Protein AF-A0A833PMU2-F1 (afdb_monomer_lite)

Structure (mmCIF, N/CA/C/O backbone):
data_AF-A0A833PMU2-F1
#
_entry.id   AF-A0A833PMU2-F1
#
loop_
_atom_site.group_PDB
_atom_site.id
_atom_site.type_symbol
_atom_site.label_atom_id
_atom_site.label_alt_id
_atom_site.label_comp_id
_atom_site.label_asym_id
_atom_site.label_entity_id
_atom_site.label_seq_id
_atom_site.pdbx_PDB_ins_code
_atom_site.Cartn_x
_atom_site.Cartn_y
_atom_site.Cartn_z
_atom_site.occupancy
_atom_site.B_iso_or_equiv
_atom_site.auth_seq_id
_atom_site.auth_comp_id
_atom_site.auth_asym_id
_atom_site.auth_atom_id
_atom_site.pdbx_PDB_model_num
ATOM 1 N N . MET A 1 1 ? 7.280 6.813 3.972 1.00 73.69 1 MET A N 1
ATOM 2 C CA . MET A 1 1 ? 6.012 7.269 3.384 1.00 73.69 1 MET A CA 1
ATOM 3 C C . MET A 1 1 ? 6.283 7.619 1.931 1.00 73.69 1 MET A C 1
ATOM 5 O O . MET A 1 1 ? 6.139 8.766 1.550 1.00 73.69 1 MET A O 1
ATOM 9 N N . ASP A 1 2 ? 6.790 6.662 1.159 1.00 91.69 2 ASP A N 1
ATOM 10 C CA . ASP A 1 2 ? 7.137 6.887 -0.248 1.00 91.69 2 ASP A CA 1
ATOM 11 C C . ASP A 1 2 ? 6.598 5.686 -1.021 1.00 91.69 2 ASP A C 1
ATOM 13 O O . ASP A 1 2 ? 7.217 4.618 -1.035 1.00 91.69 2 ASP A O 1
ATOM 17 N N . TYR A 1 3 ? 5.347 5.815 -1.460 1.00 96.31 3 TYR A N 1
ATOM 18 C CA . TYR A 1 3 ? 4.598 4.792 -2.178 1.00 96.31 3 TYR A CA 1
ATOM 19 C C . TYR A 1 3 ? 3.534 5.431 -3.066 1.00 96.31 3 TYR A C 1
ATOM 21 O O . TYR A 1 3 ? 3.005 6.495 -2.744 1.00 96.31 3 TYR A O 1
ATOM 29 N N . GLU A 1 4 ? 3.182 4.734 -4.136 1.00 96.44 4 GLU A N 1
ATOM 30 C CA . GLU A 1 4 ? 2.000 4.996 -4.948 1.00 96.44 4 GLU A CA 1
ATOM 31 C C . GLU A 1 4 ? 1.054 3.793 -4.906 1.00 96.44 4 GLU A C 1
ATOM 33 O O . GLU A 1 4 ? 1.448 2.680 -4.535 1.00 96.44 4 GLU A O 1
ATOM 38 N N . LEU A 1 5 ? -0.209 4.047 -5.244 1.00 96.62 5 LEU A N 1
ATOM 39 C CA . LEU A 1 5 ? -1.251 3.033 -5.313 1.00 96.62 5 LEU A CA 1
ATOM 40 C C . LEU A 1 5 ? -1.667 2.823 -6.764 1.00 96.62 5 LEU A C 1
ATOM 42 O O . LEU A 1 5 ? -1.677 3.763 -7.558 1.00 96.62 5 LEU A O 1
ATOM 46 N N . THR A 1 6 ? -2.032 1.589 -7.080 1.00 96.44 6 THR A N 1
ATOM 47 C CA . THR A 1 6 ? -2.628 1.212 -8.365 1.00 96.44 6 THR A CA 1
ATOM 48 C C . THR A 1 6 ? -3.955 0.516 -8.120 1.00 96.44 6 THR A C 1
ATOM 50 O O . THR A 1 6 ? -4.093 -0.253 -7.168 1.00 96.44 6 THR A O 1
ATOM 53 N N . ALA A 1 7 ? -4.953 0.790 -8.952 1.00 96.00 7 ALA A N 1
ATOM 54 C CA . ALA A 1 7 ? -6.223 0.076 -8.899 1.00 96.00 7 ALA A CA 1
ATOM 55 C C . ALA A 1 7 ? -6.104 -1.310 -9.552 1.00 96.00 7 ALA A C 1
ATOM 57 O O . ALA A 1 7 ? -5.203 -1.573 -10.342 1.00 96.00 7 ALA A O 1
ATOM 58 N N . ARG A 1 8 ? -7.072 -2.195 -9.292 1.00 93.25 8 ARG A N 1
ATOM 59 C CA . ARG A 1 8 ? -7.131 -3.558 -9.858 1.00 93.25 8 ARG A CA 1
ATOM 60 C C . ARG A 1 8 ? -6.896 -3.642 -11.373 1.00 93.25 8 ARG A C 1
ATOM 62 O O . ARG A 1 8 ? -6.370 -4.641 -11.851 1.00 93.25 8 ARG A O 1
ATOM 69 N N . SER A 1 9 ? -7.374 -2.656 -12.128 1.00 94.44 9 SER A N 1
ATOM 70 C CA . SER A 1 9 ? -7.269 -2.612 -13.592 1.00 94.44 9 SER A CA 1
ATOM 71 C C . SER A 1 9 ? -6.012 -1.905 -14.097 1.00 94.44 9 SER A C 1
ATOM 73 O O . SER A 1 9 ? -5.834 -1.784 -15.306 1.00 94.44 9 SER A O 1
ATOM 75 N N . GLU A 1 10 ? -5.168 -1.406 -13.200 1.00 94.56 10 GLU A N 1
ATOM 76 C CA . GLU A 1 10 ? -3.942 -0.701 -13.543 1.00 94.56 10 GLU A CA 1
ATOM 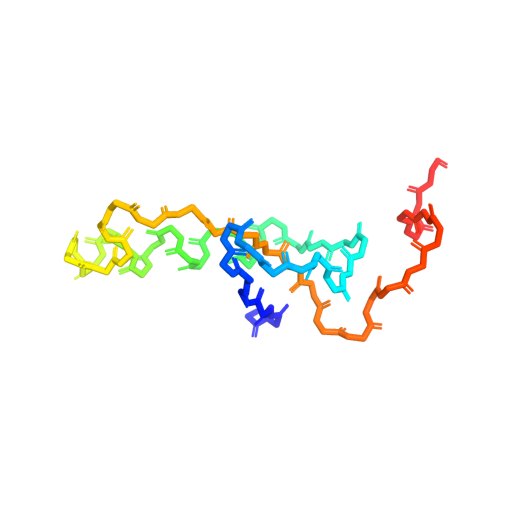77 C C . GLU A 1 10 ? -2.739 -1.644 -13.435 1.00 94.56 10 GLU A C 1
ATOM 79 O O . GLU A 1 10 ? -2.681 -2.482 -12.530 1.00 94.56 10 GLU A O 1
ATOM 84 N N . PRO A 1 11 ? -1.763 -1.533 -14.350 1.00 92.81 11 PRO A N 1
ATOM 85 C CA . PRO A 1 11 ? -0.522 -2.274 -14.219 1.00 92.81 11 PRO A CA 1
ATOM 86 C C . PRO A 1 11 ? 0.237 -1.805 -12.977 1.00 92.81 11 PRO A C 1
ATOM 88 O O . PRO A 1 11 ? 0.246 -0.620 -12.638 1.00 92.81 11 PRO A O 1
ATOM 91 N N . PHE A 1 12 ? 0.906 -2.748 -12.323 1.00 91.25 12 PHE A N 1
ATOM 92 C CA . PHE A 1 12 ? 1.811 -2.454 -11.221 1.00 91.25 12 PHE A CA 1
ATOM 93 C C . PHE A 1 12 ? 3.019 -1.656 -11.739 1.00 91.25 12 PHE A C 1
ATOM 95 O O . PHE A 1 12 ? 3.489 -1.911 -12.846 1.00 91.25 12 PHE A O 1
ATOM 102 N N . LYS A 1 13 ? 3.511 -0.692 -10.953 1.00 92.25 13 LYS A N 1
ATOM 103 C CA . LYS A 1 13 ? 4.505 0.305 -11.404 1.00 92.25 13 LYS A CA 1
ATOM 104 C C . LYS A 1 13 ? 5.863 0.201 -10.706 1.00 92.25 13 LYS A C 1
ATOM 106 O O . LYS A 1 13 ? 6.717 1.069 -10.862 1.00 92.25 13 LYS A O 1
ATOM 111 N N . GLY A 1 14 ? 6.067 -0.825 -9.886 1.00 92.81 14 GLY A N 1
ATOM 112 C CA . GLY A 1 14 ? 7.325 -0.989 -9.172 1.00 92.81 14 GLY A CA 1
ATOM 113 C C . GLY A 1 14 ? 7.472 -2.340 -8.501 1.00 92.81 14 GLY A C 1
ATOM 114 O O . GLY A 1 14 ? 6.493 -2.990 -8.159 1.00 92.81 14 GLY A O 1
ATOM 115 N N . THR A 1 15 ? 8.705 -2.757 -8.258 1.00 93.44 15 THR A N 1
ATOM 116 C CA . THR A 1 15 ? 9.000 -4.136 -7.836 1.00 93.44 15 THR A CA 1
ATOM 117 C C . THR A 1 15 ? 9.291 -4.238 -6.340 1.00 93.44 15 THR A C 1
ATOM 119 O O . THR A 1 15 ? 9.435 -5.328 -5.783 1.00 93.44 15 THR A O 1
ATOM 122 N N . VAL A 1 16 ? 9.353 -3.098 -5.643 1.00 93.75 16 VAL A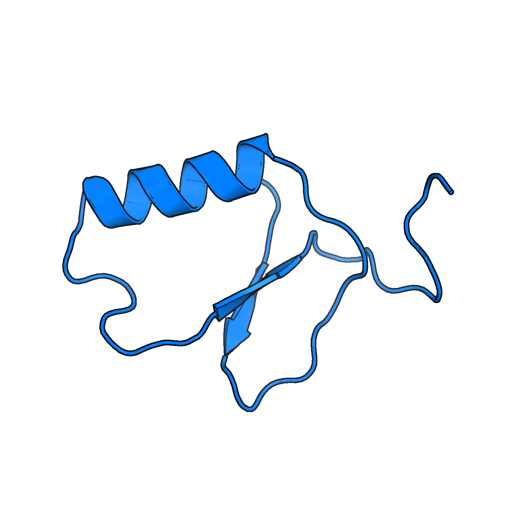 N 1
ATOM 123 C CA . VAL A 1 16 ? 9.603 -3.049 -4.202 1.00 93.75 16 VAL A CA 1
ATOM 124 C C . VAL A 1 16 ? 8.710 -2.051 -3.476 1.00 93.75 16 VAL A C 1
ATOM 126 O O . VAL A 1 16 ? 8.290 -1.028 -4.008 1.00 93.75 16 VAL A O 1
ATOM 129 N N . VAL A 1 17 ? 8.490 -2.314 -2.189 1.00 95.88 17 VAL A N 1
ATOM 130 C CA . VAL A 1 17 ? 7.900 -1.367 -1.240 1.00 95.88 17 VAL A CA 1
ATOM 131 C C . VAL A 1 17 ? 8.447 -1.642 0.161 1.00 95.88 17 VAL A C 1
ATOM 133 O O . VAL A 1 17 ? 8.774 -2.775 0.515 1.00 95.88 17 VAL A O 1
ATOM 136 N N . SER A 1 18 ? 8.572 -0.603 0.987 1.00 95.69 18 SER A N 1
ATOM 137 C CA . SER A 1 18 ? 8.997 -0.770 2.382 1.00 95.69 18 SER A CA 1
ATOM 138 C C . SER A 1 18 ? 7.828 -1.184 3.281 1.00 95.69 18 SER A C 1
ATOM 140 O O . SER A 1 18 ? 6.740 -0.615 3.201 1.00 95.69 18 SER A O 1
ATOM 142 N N . ARG A 1 19 ? 8.069 -2.092 4.240 1.00 95.94 19 ARG A N 1
ATOM 143 C CA . ARG A 1 19 ? 7.060 -2.499 5.245 1.00 95.94 19 ARG A CA 1
ATOM 144 C C . ARG A 1 19 ? 6.509 -1.319 6.051 1.00 95.94 19 ARG A C 1
ATOM 146 O O . ARG A 1 19 ? 5.331 -1.295 6.385 1.00 95.94 19 ARG A O 1
ATOM 153 N N . LYS A 1 20 ? 7.347 -0.310 6.320 1.00 97.06 20 LYS A N 1
ATOM 154 C CA . LYS A 1 20 ? 6.931 0.936 6.982 1.00 97.06 20 LYS A CA 1
ATOM 155 C C . LYS A 1 20 ? 5.876 1.695 6.171 1.00 97.06 20 LYS A C 1
ATOM 157 O O . LYS A 1 20 ? 4.983 2.288 6.759 1.00 97.06 20 LYS A O 1
ATOM 162 N N . SER A 1 21 ? 5.979 1.680 4.843 1.00 97.06 21 SER A N 1
ATOM 163 C CA . SER A 1 21 ? 4.992 2.329 3.977 1.00 97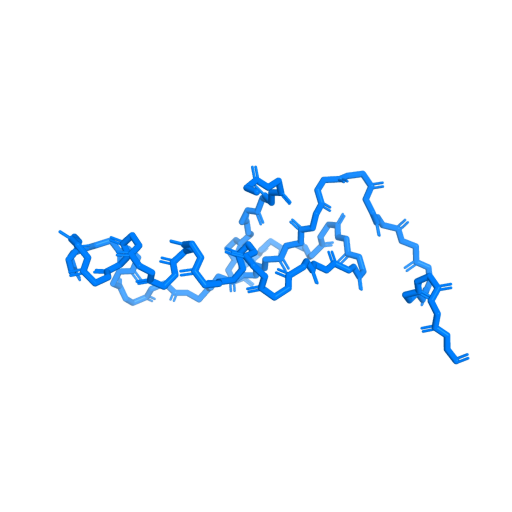.06 21 SER A CA 1
ATOM 164 C C . SER A 1 21 ? 3.674 1.559 3.976 1.00 97.06 21 SER A C 1
ATOM 166 O O . SER A 1 21 ? 2.631 2.178 4.136 1.00 97.06 21 SER A O 1
ATOM 168 N N . VAL A 1 22 ? 3.717 0.222 3.927 1.00 97.31 22 VAL A N 1
ATOM 169 C CA . VAL A 1 22 ? 2.515 -0.622 4.079 1.00 97.31 22 VAL A CA 1
ATOM 170 C C . VAL A 1 22 ? 1.804 -0.339 5.407 1.00 97.31 22 VAL A C 1
ATOM 172 O O . VAL A 1 22 ? 0.594 -0.131 5.432 1.00 97.31 22 VAL A O 1
ATOM 175 N N . ALA A 1 23 ? 2.557 -0.265 6.509 1.00 98.12 23 ALA A N 1
ATOM 176 C CA . ALA A 1 23 ? 2.002 0.055 7.822 1.00 98.12 23 ALA A CA 1
ATOM 177 C C . ALA A 1 23 ? 1.323 1.435 7.856 1.00 98.12 23 ALA A C 1
ATOM 179 O O . ALA A 1 23 ? 0.273 1.579 8.471 1.00 98.12 23 ALA A O 1
ATOM 180 N N . ASP A 1 24 ? 1.882 2.436 7.173 1.00 98.06 24 ASP A N 1
ATOM 181 C CA . ASP A 1 24 ? 1.256 3.756 7.056 1.00 98.06 24 ASP A CA 1
ATOM 182 C C . ASP A 1 24 ? -0.098 3.712 6.341 1.00 98.06 24 ASP A C 1
ATOM 184 O O . ASP A 1 24 ? -1.057 4.299 6.838 1.00 98.06 24 ASP A O 1
ATOM 188 N N . LEU A 1 25 ? -0.212 2.981 5.226 1.00 97.31 25 LEU A N 1
ATOM 189 C CA . LEU A 1 25 ? -1.494 2.813 4.535 1.00 97.31 25 LEU A CA 1
ATOM 190 C C . LEU A 1 25 ? -2.531 2.125 5.435 1.00 97.31 25 LEU A C 1
ATOM 192 O O . LEU A 1 25 ? -3.670 2.578 5.525 1.00 97.31 25 LEU A O 1
ATOM 196 N N . ILE A 1 26 ? -2.125 1.075 6.155 1.00 97.56 26 ILE A N 1
ATOM 197 C CA . ILE A 1 26 ? -2.996 0.371 7.107 1.00 97.56 26 ILE A CA 1
ATOM 198 C C . ILE A 1 26 ? -3.482 1.325 8.204 1.00 97.56 26 ILE A C 1
ATOM 200 O O . ILE A 1 26 ? -4.676 1.373 8.492 1.00 97.56 26 ILE A O 1
ATOM 204 N N . LEU A 1 27 ? -2.582 2.114 8.796 1.00 98.19 27 LEU A N 1
ATOM 205 C CA . LEU A 1 27 ? -2.943 3.084 9.831 1.00 98.19 27 LEU A CA 1
ATOM 206 C C . LEU A 1 27 ? -3.894 4.166 9.302 1.00 98.19 27 LEU A C 1
ATOM 208 O O . LEU A 1 27 ? -4.810 4.557 10.022 1.00 98.19 27 LEU A O 1
ATOM 212 N N . LYS A 1 28 ? -3.736 4.607 8.047 1.00 97.56 28 LYS A N 1
ATOM 213 C CA . LYS A 1 28 ? -4.671 5.538 7.393 1.00 97.56 28 LYS A CA 1
ATOM 214 C C . LYS A 1 28 ? -6.067 4.939 7.234 1.00 97.56 28 LYS A C 1
ATOM 216 O O . LYS A 1 28 ? -7.041 5.613 7.553 1.00 97.56 28 LYS A O 1
ATOM 221 N N . VAL A 1 29 ? -6.174 3.677 6.811 1.00 97.75 29 VAL A N 1
ATOM 222 C CA . VAL A 1 29 ? -7.469 2.977 6.709 1.00 97.75 29 VAL A CA 1
ATOM 223 C C . VAL A 1 29 ? -8.097 2.778 8.090 1.00 97.75 29 VAL A C 1
ATOM 225 O O . VAL A 1 29 ? -9.286 3.021 8.256 1.00 97.75 29 VAL A O 1
ATOM 228 N N . ILE A 1 30 ? -7.314 2.422 9.113 1.00 98.00 30 ILE A N 1
ATOM 229 C CA . ILE A 1 30 ? -7.814 2.323 10.497 1.00 98.00 30 ILE A CA 1
ATOM 230 C C . ILE A 1 30 ? -8.345 3.678 10.988 1.00 98.00 30 ILE A C 1
ATOM 232 O O . ILE A 1 30 ? -9.417 3.739 11.588 1.00 98.00 30 ILE A O 1
ATOM 236 N N . ALA A 1 31 ? -7.614 4.765 10.727 1.00 98.38 31 ALA A N 1
ATOM 237 C CA . ALA A 1 31 ? -8.012 6.115 11.119 1.00 98.38 31 ALA A CA 1
ATOM 238 C C . ALA A 1 31 ? -9.210 6.650 10.315 1.00 98.38 31 ALA A C 1
ATOM 240 O O . ALA A 1 31 ? -9.899 7.565 10.761 1.00 98.38 31 ALA A O 1
ATOM 241 N N . SER A 1 32 ? -9.461 6.117 9.119 1.00 98.06 32 SER A N 1
ATOM 242 C CA . SER A 1 32 ? -10.566 6.513 8.243 1.00 98.06 32 SER A CA 1
ATOM 243 C C . SER A 1 32 ? -11.145 5.282 7.535 1.00 98.06 32 SER A C 1
ATOM 245 O O . SER A 1 32 ? -10.838 5.049 6.365 1.00 98.06 32 SER A O 1
ATOM 247 N N . PRO A 1 33 ? -12.016 4.504 8.214 1.00 96.31 33 PRO A N 1
ATOM 248 C CA . PRO A 1 33 ? -12.476 3.191 7.739 1.00 96.31 33 PRO A CA 1
ATOM 249 C C . PRO A 1 33 ? -13.240 3.190 6.410 1.00 96.31 33 PRO A C 1
ATOM 251 O O . PRO A 1 33 ? -13.433 2.133 5.820 1.00 96.31 33 PRO A O 1
ATOM 254 N N . GLY A 1 34 ? -13.699 4.356 5.944 1.00 97.38 34 GLY A N 1
ATOM 255 C CA . GLY A 1 34 ? -14.339 4.512 4.636 1.00 97.38 34 GLY A CA 1
ATOM 256 C C . GLY A 1 34 ? -13.362 4.586 3.458 1.00 97.38 34 GLY A C 1
ATOM 257 O O . GLY A 1 34 ? -13.804 4.539 2.313 1.00 97.38 34 GLY A O 1
ATOM 258 N N . LEU A 1 35 ? -12.053 4.716 3.704 1.00 97.25 35 LEU A N 1
ATOM 259 C CA . LEU A 1 35 ? -11.052 4.743 2.639 1.00 97.25 35 LEU A CA 1
ATOM 260 C C . LEU A 1 35 ? -10.933 3.371 1.970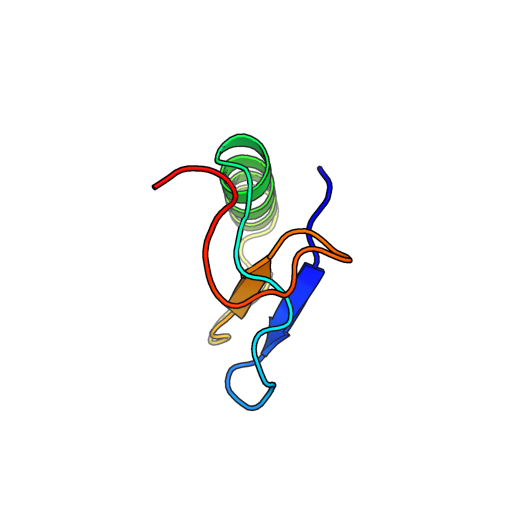 1.00 97.25 35 LEU A C 1
ATOM 262 O O . LEU A 1 35 ? -10.785 2.356 2.648 1.00 97.25 35 LEU A O 1
ATOM 266 N N . HIS A 1 36 ? -10.940 3.368 0.635 1.00 96.44 36 HIS A N 1
ATOM 267 C CA . HIS A 1 36 ? -10.682 2.192 -0.204 1.00 96.44 36 HIS A CA 1
ATOM 268 C C . HIS A 1 36 ? -11.637 1.005 0.018 1.00 96.44 36 HIS A C 1
ATOM 270 O O . HIS A 1 36 ? -11.289 -0.148 -0.245 1.00 96.44 36 HIS A O 1
ATOM 276 N N . VAL A 1 37 ? -12.859 1.256 0.500 1.00 97.12 37 VAL A N 1
ATOM 277 C CA . VAL A 1 37 ? -13.858 0.197 0.703 1.00 97.12 37 VAL A CA 1
ATOM 278 C C . VAL A 1 37 ? -14.209 -0.455 -0.635 1.00 97.12 37 VAL A C 1
ATOM 280 O O . VAL A 1 37 ? -14.681 0.203 -1.557 1.00 97.12 37 VAL A O 1
ATOM 283 N N . GLY A 1 38 ? -14.002 -1.771 -0.725 1.00 96.94 38 GLY A N 1
ATOM 284 C CA . GLY A 1 38 ? -14.261 -2.547 -1.942 1.00 96.94 38 GLY A CA 1
ATOM 285 C C . GLY A 1 38 ? -13.200 -2.385 -3.036 1.00 96.94 38 GLY A C 1
ATOM 286 O O . GLY A 1 38 ? -13.323 -3.008 -4.091 1.00 96.94 38 GLY A O 1
ATOM 287 N N . GLU A 1 39 ? -12.151 -1.598 -2.794 1.00 97.19 39 GLU A N 1
ATOM 288 C CA . GLU A 1 39 ? -11.038 -1.434 -3.723 1.00 97.19 39 GLU A CA 1
ATOM 289 C C . GLU A 1 39 ? -9.969 -2.512 -3.498 1.00 97.19 39 GLU A C 1
ATOM 291 O O . GLU A 1 39 ? -9.713 -2.965 -2.383 1.00 97.19 39 GLU A O 1
ATOM 296 N N . SER A 1 40 ? -9.318 -2.922 -4.586 1.00 96.75 40 SER A N 1
ATOM 297 C CA . SER A 1 40 ? -8.119 -3.756 -4.543 1.00 96.75 40 SER A CA 1
ATOM 298 C C . SER A 1 40 ? -6.955 -2.903 -5.020 1.00 96.75 40 SER A C 1
ATOM 300 O O . SER A 1 40 ? -6.954 -2.450 -6.167 1.00 96.75 40 SER A O 1
ATOM 302 N N . LEU A 1 41 ? -6.019 -2.655 -4.104 1.00 96.75 41 LEU A N 1
ATOM 303 C CA . LEU A 1 41 ? -4.923 -1.718 -4.297 1.00 96.75 41 LEU A CA 1
ATOM 304 C C . LEU A 1 41 ? -3.598 -2.460 -4.434 1.00 96.75 41 LEU A C 1
ATOM 306 O O . LEU A 1 41 ? -3.192 -3.196 -3.531 1.00 96.75 41 LEU A O 1
ATOM 310 N N . GLY A 1 42 ? -2.906 -2.225 -5.542 1.00 96.50 42 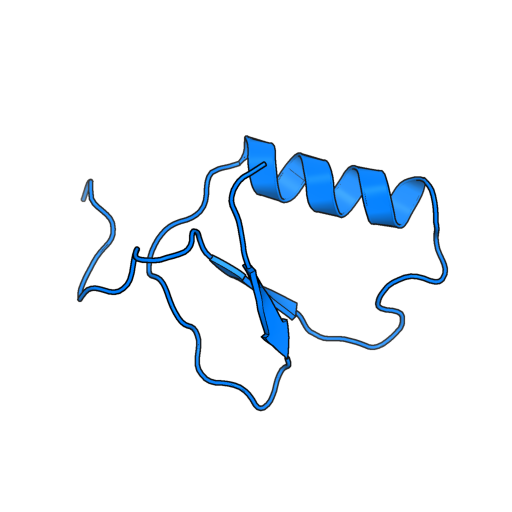GLY A N 1
ATOM 311 C CA . GLY A 1 42 ? -1.475 -2.451 -5.626 1.00 96.50 42 GLY A CA 1
ATOM 312 C C . GLY A 1 42 ? -0.713 -1.334 -4.917 1.00 96.50 42 GLY A C 1
ATOM 313 O O . GLY A 1 42 ? -1.214 -0.219 -4.776 1.00 96.50 42 GLY A O 1
ATOM 314 N N . MET A 1 43 ? 0.495 -1.637 -4.444 1.00 96.75 43 MET A N 1
ATOM 315 C CA . MET A 1 43 ? 1.322 -0.694 -3.694 1.00 96.75 43 MET A CA 1
ATOM 316 C C . MET A 1 43 ? 2.803 -0.902 -4.009 1.00 96.75 43 MET A C 1
ATOM 318 O O . MET A 1 43 ? 3.353 -1.969 -3.732 1.00 96.75 43 MET A O 1
ATOM 322 N N . ASN A 1 44 ? 3.466 0.133 -4.520 1.00 96.19 44 ASN A N 1
ATOM 323 C CA . ASN A 1 44 ? 4.894 0.119 -4.846 1.00 96.19 44 ASN A CA 1
ATOM 324 C C . ASN A 1 44 ? 5.569 1.433 -4.448 1.00 96.19 44 ASN A C 1
ATOM 326 O O . ASN A 1 44 ? 4.905 2.448 -4.260 1.00 96.19 44 ASN A O 1
ATOM 330 N N . ARG A 1 45 ? 6.898 1.429 -4.318 1.00 95.56 45 ARG A N 1
ATOM 331 C CA . ARG A 1 45 ? 7.681 2.668 -4.261 1.00 95.56 45 ARG A CA 1
ATOM 332 C C . ARG A 1 45 ? 7.707 3.306 -5.664 1.00 95.56 45 ARG A C 1
ATOM 334 O O . ARG A 1 45 ? 7.884 2.550 -6.626 1.00 95.56 45 ARG A O 1
ATOM 341 N N . PRO A 1 46 ? 7.567 4.635 -5.806 1.00 95.12 46 PRO A N 1
ATOM 342 C CA . PRO A 1 46 ? 7.758 5.299 -7.093 1.00 95.12 46 PRO A CA 1
ATOM 343 C C . PRO A 1 46 ? 9.153 5.018 -7.659 1.00 95.12 46 PRO A C 1
ATOM 345 O O . PRO A 1 46 ? 10.097 4.788 -6.897 1.00 95.12 46 PRO A O 1
ATOM 348 N N . ASP A 1 47 ? 9.267 5.008 -8.987 1.00 91.81 47 ASP A N 1
ATOM 349 C CA . ASP A 1 47 ? 10.534 4.825 -9.711 1.00 91.81 47 ASP A CA 1
ATOM 350 C C . ASP A 1 47 ? 11.308 3.555 -9.302 1.00 91.81 47 ASP A C 1
ATOM 352 O O . ASP A 1 47 ? 12.540 3.524 -9.272 1.00 91.81 47 ASP A O 1
ATOM 356 N N . SER A 1 48 ? 10.578 2.493 -8.943 1.00 92.00 48 SER A N 1
ATOM 357 C CA . SER A 1 48 ? 11.155 1.217 -8.499 1.00 92.00 48 SER A CA 1
ATOM 358 C C . SER A 1 48 ? 10.840 0.038 -9.415 1.00 92.00 48 SER A C 1
ATOM 360 O O . SER A 1 48 ? 10.975 -1.117 -9.005 1.00 92.00 48 SER A O 1
ATOM 362 N N . ASP A 1 49 ? 10.402 0.328 -10.639 1.00 90.81 49 ASP A N 1
ATOM 363 C CA . ASP A 1 49 ? 10.181 -0.684 -11.666 1.00 90.81 49 ASP A CA 1
ATOM 364 C C . ASP A 1 49 ? 11.490 -1.370 -12.072 1.00 90.81 49 ASP A C 1
ATOM 366 O O . ASP A 1 49 ? 12.568 -0.769 -12.071 1.00 90.81 49 ASP A O 1
ATOM 370 N N . GLY A 1 50 ? 11.389 -2.656 -12.386 1.00 87.56 50 GLY A N 1
ATOM 371 C CA . GLY A 1 50 ? 12.519 -3.488 -12.778 1.00 87.56 50 GLY A CA 1
ATOM 372 C C . GLY A 1 50 ? 12.240 -4.975 -12.601 1.00 87.56 50 GLY A C 1
ATOM 373 O O . GLY A 1 50 ? 11.352 -5.374 -11.853 1.00 87.56 50 GLY A O 1
ATOM 374 N N . ASP A 1 51 ? 13.043 -5.816 -13.248 1.00 88.31 51 ASP A N 1
ATOM 375 C CA . ASP A 1 51 ? 12.784 -7.261 -13.343 1.00 88.31 51 ASP A CA 1
ATOM 376 C C . ASP A 1 51 ? 12.710 -7.987 -11.988 1.00 88.31 51 ASP A C 1
ATOM 378 O O . ASP A 1 51 ? 12.108 -9.055 -11.874 1.00 88.31 51 ASP A O 1
ATOM 382 N N . LYS A 1 52 ? 13.362 -7.443 -10.953 1.00 85.56 52 LYS A N 1
ATOM 383 C CA . LYS A 1 52 ? 13.456 -8.058 -9.627 1.00 85.56 52 LYS A CA 1
ATOM 384 C C . LYS A 1 52 ? 13.679 -7.036 -8.508 1.00 85.56 52 LYS A C 1
ATOM 386 O O . LYS A 1 52 ? 14.208 -5.954 -8.766 1.00 85.56 52 LYS A O 1
ATOM 391 N N . PRO A 1 53 ? 13.344 -7.380 -7.250 1.00 83.62 53 PRO A N 1
ATOM 392 C CA . PRO A 1 53 ? 13.687 -6.544 -6.107 1.00 83.62 53 PRO A CA 1
ATOM 393 C C . PRO A 1 53 ? 15.208 -6.379 -5.966 1.00 83.62 53 PRO A C 1
ATOM 395 O O . PRO A 1 53 ? 15.985 -7.237 -6.389 1.00 83.62 53 PRO A O 1
ATOM 398 N N . TYR A 1 54 ? 15.636 -5.282 -5.329 1.00 82.88 54 TYR A N 1
ATOM 399 C CA . TYR A 1 54 ? 17.056 -4.916 -5.186 1.00 82.88 54 TYR A CA 1
ATOM 400 C C . TYR A 1 54 ? 17.929 -5.982 -4.510 1.00 82.88 54 TYR A C 1
ATOM 402 O O . TYR A 1 54 ? 19.146 -5.980 -4.678 1.00 82.88 54 TYR A O 1
ATOM 410 N N . PHE A 1 55 ? 17.316 -6.888 -3.753 1.00 76.31 55 PHE A N 1
ATOM 411 C CA . PHE A 1 55 ? 17.991 -7.974 -3.063 1.00 76.31 55 PHE A CA 1
ATOM 412 C C . PHE A 1 55 ? 17.249 -9.265 -3.393 1.00 76.31 55 PHE A C 1
ATOM 414 O O . PHE A 1 55 ? 16.022 -9.320 -3.270 1.00 76.31 55 PHE A O 1
ATOM 421 N N . MET A 1 56 ? 17.998 -10.268 -3.834 1.00 55.00 56 MET A N 1
ATOM 422 C CA . MET A 1 56 ? 17.525 -11.620 -4.110 1.00 55.00 56 MET A CA 1
ATOM 423 C C . MET A 1 56 ? 18.471 -12.597 -3.427 1.00 55.00 56 MET A C 1
ATOM 425 O O . MET A 1 56 ? 19.689 -12.301 -3.442 1.00 55.00 56 MET A O 1
#

Organism: Burkholderia lata (strain ATCC 17760 / DSM 23089 / 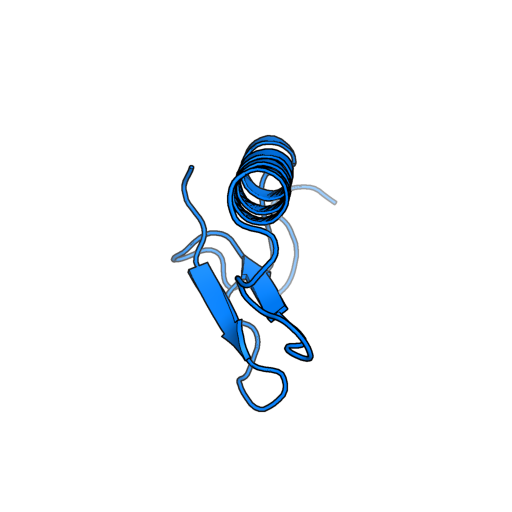LMG 22485 / NCIMB 9086 / R18194 / 383) (NCBI:txid482957)

Radius of gyration: 12.1 Å; chains: 1; bounding box: 32×19×25 Å

pLDDT: mean 93.39, std 7.27, range [55.0, 98.38]

Foldseek 3Di:
DAKDKDWPPDDAAAADDDPVVVVVVVVVCVVPVPPQVVTDIDMHGHPHDDDHHPPD

Sequence (56 aa):
MDYELTARSEPFKGTVVSRKSVADLILKVIASPGLHVGESLGMNRPDSDGDKPYFM

Secondary structure (DSSP, 8-state):
---EEEETTSPP--S---HHHHHHHHHHHHHSTTTTTT--EEEE-TT--SSS-S--